Protein AF-E0CXL1-F1 (afdb_monomer)

Radius of gyration: 31.06 Å; Cα contacts (8 Å, |Δi|>4): 86; chains: 1; bounding box: 78×52×87 Å

Structure (mmCIF, N/CA/C/O backbone):
data_AF-E0CXL1-F1
#
_entry.id   AF-E0CXL1-F1
#
loop_
_atom_site.group_PDB
_atom_site.id
_atom_site.type_symbol
_atom_site.label_atom_id
_atom_site.label_alt_id
_atom_site.label_comp_id
_atom_site.label_asym_id
_atom_site.label_entity_id
_atom_site.label_seq_id
_atom_site.pdbx_PDB_ins_code
_atom_site.Cartn_x
_atom_site.Cartn_y
_atom_site.Cartn_z
_atom_site.occupancy
_atom_site.B_iso_or_equiv
_atom_site.auth_seq_id
_atom_site.auth_comp_id
_atom_site.auth_asym_id
_atom_site.auth_atom_id
_atom_site.pdbx_PDB_model_num
ATOM 1 N N . MET A 1 1 ? 66.014 -43.090 -69.993 1.00 40.03 1 MET A N 1
ATOM 2 C CA . MET A 1 1 ? 65.886 -41.625 -69.945 1.00 40.03 1 MET A CA 1
ATOM 3 C C . MET A 1 1 ? 64.537 -41.360 -70.598 1.00 40.03 1 MET A C 1
ATOM 5 O O . MET A 1 1 ? 64.409 -41.660 -71.772 1.00 40.03 1 MET A O 1
ATOM 9 N N . ASP A 1 2 ? 63.443 -41.082 -69.894 1.00 40.16 2 ASP A N 1
ATOM 10 C CA . ASP A 1 2 ? 63.322 -40.423 -68.597 1.00 40.16 2 ASP A CA 1
ATOM 11 C C . ASP A 1 2 ? 62.017 -40.778 -67.860 1.00 40.16 2 ASP A C 1
ATOM 13 O O . ASP A 1 2 ? 61.087 -41.361 -68.414 1.00 40.16 2 ASP A O 1
ATOM 17 N N . GLU A 1 3 ? 62.074 -40.436 -66.578 1.00 41.75 3 GLU A N 1
ATOM 18 C CA . GLU A 1 3 ? 61.191 -40.583 -65.419 1.00 41.75 3 GLU A CA 1
ATOM 19 C C . GLU A 1 3 ? 59.689 -40.233 -65.561 1.00 41.75 3 GLU A C 1
ATOM 21 O O . GLU A 1 3 ? 59.290 -39.450 -66.427 1.00 41.75 3 GLU A O 1
ATOM 26 N N . PRO A 1 4 ? 58.852 -40.727 -64.619 1.00 47.03 4 PRO A N 1
ATOM 27 C CA . PRO A 1 4 ? 57.475 -40.292 -64.423 1.00 47.03 4 PRO A CA 1
ATOM 28 C C . PRO A 1 4 ? 57.442 -38.957 -63.662 1.00 47.03 4 PRO A C 1
ATOM 30 O O . PRO A 1 4 ? 57.884 -38.872 -62.519 1.00 47.03 4 PRO A O 1
ATOM 33 N N . HIS A 1 5 ? 56.863 -37.908 -64.250 1.00 41.44 5 HIS A N 1
ATOM 34 C CA . HIS A 1 5 ? 56.713 -36.634 -63.544 1.00 41.44 5 HIS A CA 1
ATOM 35 C C . HIS A 1 5 ? 55.366 -36.561 -62.817 1.00 41.44 5 HIS A C 1
ATOM 37 O O . HIS A 1 5 ? 54.343 -36.134 -63.351 1.00 41.44 5 HIS A O 1
ATOM 43 N N . MET A 1 6 ? 55.392 -36.997 -61.560 1.00 49.12 6 MET A N 1
ATOM 44 C CA . MET A 1 6 ? 54.403 -36.657 -60.549 1.00 49.12 6 MET A CA 1
ATOM 45 C C . MET A 1 6 ? 54.728 -35.242 -60.063 1.00 49.12 6 MET A C 1
ATOM 47 O O . MET A 1 6 ? 55.748 -35.019 -59.419 1.00 49.12 6 MET A O 1
ATOM 51 N N . SER A 1 7 ? 53.885 -34.262 -60.376 1.00 47.19 7 SER A N 1
ATOM 52 C CA . SER A 1 7 ? 54.001 -32.930 -59.778 1.00 47.19 7 SER A CA 1
ATOM 53 C C . SER A 1 7 ? 52.619 -32.367 -59.488 1.00 47.19 7 SER A C 1
ATOM 55 O O . SER A 1 7 ? 51.987 -31.729 -60.326 1.00 47.19 7 SER A O 1
ATOM 57 N N . HIS A 1 8 ? 52.169 -32.632 -58.262 1.00 44.66 8 HIS A N 1
ATOM 58 C CA . HIS A 1 8 ? 51.129 -31.866 -57.594 1.00 44.66 8 HIS A CA 1
ATOM 59 C C . HIS A 1 8 ? 51.664 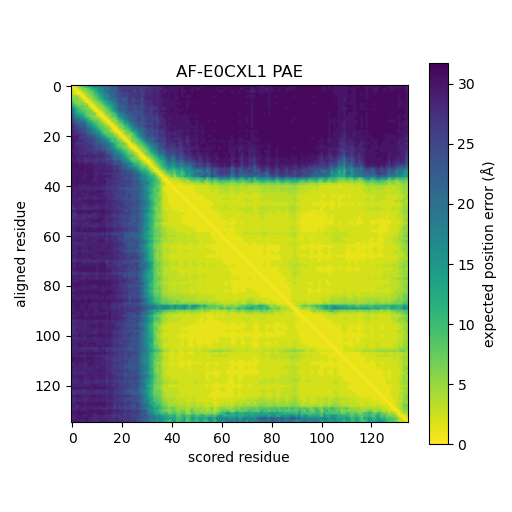-30.452 -57.368 1.00 44.66 8 HIS A C 1
ATOM 61 O O . HIS A 1 8 ? 52.591 -30.238 -56.587 1.00 44.66 8 HIS A O 1
ATOM 67 N N . THR A 1 9 ? 51.104 -29.483 -58.082 1.00 44.25 9 THR A N 1
ATOM 68 C CA . THR A 1 9 ? 51.467 -28.079 -57.926 1.00 44.25 9 THR A CA 1
ATOM 69 C C . THR A 1 9 ? 50.870 -27.523 -56.631 1.00 44.25 9 THR A C 1
ATOM 71 O O . THR A 1 9 ? 49.668 -27.314 -56.515 1.00 44.25 9 THR A O 1
ATOM 74 N N . CYS A 1 10 ? 51.768 -27.328 -55.667 1.00 40.47 10 CYS A N 1
ATOM 75 C CA . CYS A 1 10 ? 51.920 -26.173 -54.781 1.00 40.47 10 CYS A CA 1
ATOM 76 C C . CYS A 1 10 ? 50.675 -25.634 -54.049 1.00 40.47 10 CYS A C 1
ATOM 78 O O . CYS A 1 10 ? 49.874 -24.874 -54.592 1.00 40.47 10 CYS A O 1
ATOM 80 N N . LEU A 1 11 ? 50.634 -25.913 -52.740 1.00 39.75 11 LEU A N 1
ATOM 81 C CA . LEU A 1 11 ? 49.890 -25.146 -51.744 1.00 39.75 11 LEU A CA 1
ATOM 82 C C . LEU A 1 11 ? 50.319 -23.670 -51.792 1.00 39.75 11 LEU A C 1
ATOM 84 O O . LEU A 1 11 ? 51.499 -23.356 -51.644 1.00 39.75 11 LEU A O 1
ATOM 88 N N . SER A 1 12 ? 49.356 -22.763 -51.935 1.00 47.66 12 SER A N 1
ATOM 89 C CA . SER A 1 12 ? 49.561 -21.344 -51.634 1.00 47.66 12 SER A CA 1
ATOM 90 C C . SER A 1 12 ? 49.369 -21.103 -50.131 1.00 47.66 12 SER A C 1
ATOM 92 O O . SER A 1 12 ? 48.321 -21.479 -49.599 1.00 47.66 12 SER A O 1
ATOM 94 N N . PRO A 1 13 ? 50.320 -20.471 -49.420 1.00 43.97 13 PRO A N 1
ATOM 95 C CA . PRO A 1 13 ? 50.102 -20.028 -48.054 1.00 43.97 13 PRO A CA 1
ATOM 96 C C . PRO A 1 13 ? 49.394 -18.671 -48.095 1.00 43.97 13 PRO A C 1
ATOM 98 O O . PRO A 1 13 ? 49.989 -17.643 -48.401 1.00 43.97 13 PRO A O 1
ATOM 101 N N . GLY A 1 14 ? 48.097 -18.684 -47.807 1.00 38.34 14 GLY A N 1
ATOM 102 C CA . GLY A 1 14 ? 47.257 -17.491 -47.757 1.00 38.34 14 GLY A CA 1
ATOM 103 C C . GLY A 1 14 ? 46.296 -17.571 -46.585 1.00 38.34 14 GLY A C 1
ATOM 104 O O . GLY A 1 14 ? 45.093 -17.712 -46.764 1.00 38.34 14 GLY A O 1
ATOM 105 N N . SER A 1 15 ? 46.843 -17.539 -45.373 1.00 46.00 15 SER A N 1
ATOM 106 C CA . SER A 1 15 ? 46.073 -17.251 -44.167 1.00 46.00 15 SER A CA 1
ATOM 107 C C . SER A 1 15 ? 45.541 -15.826 -44.274 1.00 46.00 15 SER A C 1
ATOM 109 O O . SER A 1 15 ? 46.345 -14.908 -44.417 1.00 46.00 15 SER A O 1
ATOM 111 N N . THR A 1 16 ? 44.222 -15.628 -44.228 1.00 39.16 16 THR A N 1
ATOM 112 C CA . THR A 1 16 ? 43.593 -14.508 -43.504 1.00 39.16 16 THR A CA 1
ATOM 113 C C . THR A 1 16 ? 42.062 -14.578 -43.538 1.00 39.16 16 THR A C 1
ATOM 115 O O . THR A 1 16 ? 41.431 -14.570 -44.586 1.00 39.16 16 THR A O 1
ATOM 118 N N . ALA A 1 17 ? 41.508 -14.568 -42.324 1.00 38.09 17 ALA A N 1
ATOM 119 C CA . ALA A 1 17 ? 40.300 -13.857 -41.910 1.00 38.09 17 ALA A CA 1
ATOM 120 C C . ALA A 1 17 ? 38.926 -14.285 -42.470 1.00 38.09 17 ALA A C 1
ATOM 122 O O . ALA A 1 17 ? 38.438 -13.791 -43.481 1.00 38.09 17 ALA A O 1
ATOM 123 N N . LEU A 1 18 ? 38.202 -15.048 -41.642 1.00 46.28 18 LEU A N 1
ATOM 124 C CA . LEU A 1 18 ? 36.798 -14.720 -41.350 1.00 46.28 18 LEU A CA 1
ATOM 125 C C . LEU A 1 18 ? 36.770 -13.340 -40.656 1.00 46.28 18 LEU A C 1
ATOM 127 O O . LEU A 1 18 ? 37.648 -13.083 -39.826 1.00 46.28 18 LEU A O 1
ATOM 131 N N . PRO A 1 19 ? 35.789 -12.462 -40.940 1.00 46.53 19 PRO A N 1
ATOM 132 C CA . PRO A 1 19 ? 34.529 -12.599 -40.210 1.00 46.53 19 PRO A CA 1
ATOM 133 C C . PRO A 1 19 ? 33.247 -12.252 -40.987 1.00 46.53 19 PRO A C 1
ATOM 135 O O . PRO A 1 19 ? 33.190 -11.379 -41.852 1.00 46.53 19 PRO A O 1
ATOM 138 N N . LEU A 1 20 ? 32.175 -12.918 -40.555 1.00 47.94 20 LEU A N 1
ATOM 139 C CA . LEU A 1 20 ? 30.778 -12.536 -40.742 1.00 47.94 20 LEU A CA 1
ATOM 140 C C . LEU A 1 20 ? 30.563 -11.081 -40.295 1.00 47.94 20 LEU A C 1
ATOM 142 O O . LEU A 1 20 ? 30.444 -10.801 -39.105 1.00 47.94 20 LEU A O 1
ATOM 146 N N . GLN A 1 21 ? 30.459 -10.152 -41.243 1.00 45.66 21 GLN A N 1
ATOM 147 C CA . GLN A 1 21 ? 29.959 -8.801 -40.978 1.00 45.66 21 GLN A CA 1
ATOM 148 C C . GLN A 1 21 ? 28.422 -8.812 -40.948 1.00 45.66 21 GLN A C 1
ATOM 150 O O . GLN A 1 21 ? 27.734 -8.268 -41.807 1.00 45.66 21 GLN A O 1
ATOM 155 N N . MET A 1 22 ? 27.839 -9.443 -39.933 1.00 41.06 22 MET A N 1
ATOM 156 C CA . MET A 1 22 ? 26.526 -8.987 -39.490 1.00 41.06 22 MET A CA 1
ATOM 157 C C . MET A 1 22 ? 26.786 -7.663 -38.793 1.00 41.06 22 MET A C 1
ATOM 159 O O . MET A 1 22 ? 27.521 -7.610 -37.813 1.00 41.06 22 MET A O 1
ATOM 163 N N . SER A 1 23 ? 26.263 -6.586 -39.380 1.00 41.59 23 SER A N 1
ATOM 164 C CA . SER A 1 23 ? 26.342 -5.228 -38.855 1.00 41.59 23 SER A CA 1
ATOM 165 C C . SER A 1 23 ? 25.735 -5.201 -37.454 1.00 41.59 23 SER A C 1
ATOM 167 O O . SER A 1 23 ? 24.545 -4.957 -37.253 1.00 41.59 23 SER A O 1
ATOM 169 N N . TRP A 1 24 ? 26.562 -5.502 -36.459 1.00 36.25 24 TRP A N 1
ATOM 170 C CA . TRP A 1 24 ? 26.285 -5.211 -35.074 1.00 36.25 24 TRP A CA 1
ATOM 171 C C . TRP A 1 24 ? 26.375 -3.703 -34.979 1.00 36.25 24 TRP A C 1
ATOM 173 O O . TRP A 1 24 ? 27.447 -3.127 -34.787 1.00 36.25 24 TRP A O 1
ATOM 183 N N . LYS A 1 25 ? 25.228 -3.048 -35.187 1.00 34.19 25 LYS A N 1
ATOM 184 C CA . LYS A 1 25 ? 24.991 -1.716 -34.648 1.00 34.19 25 LYS A CA 1
ATOM 185 C C . LYS A 1 25 ? 25.542 -1.750 -33.230 1.00 34.19 25 LYS A C 1
ATOM 187 O O . LYS A 1 25 ? 24.967 -2.406 -32.364 1.00 34.19 25 LYS A O 1
ATOM 192 N N . LYS A 1 26 ? 26.668 -1.066 -33.023 1.00 44.00 26 LYS A N 1
ATOM 193 C CA . LYS A 1 26 ? 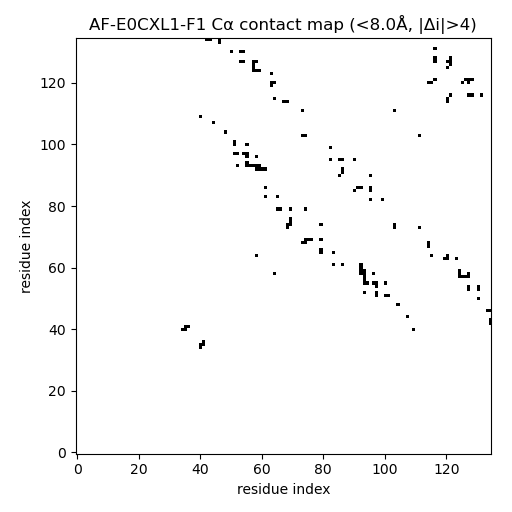27.131 -0.650 -31.708 1.00 44.00 26 LYS A CA 1
ATOM 194 C C . LYS A 1 26 ? 26.043 0.271 -31.178 1.00 44.00 26 LYS A C 1
ATOM 196 O O . LYS A 1 26 ? 26.093 1.480 -31.365 1.00 44.00 26 LYS A O 1
ATOM 201 N N . ARG A 1 27 ? 24.987 -0.316 -30.623 1.00 42.84 27 ARG A N 1
ATOM 202 C CA . ARG A 1 27 ? 24.073 0.404 -29.762 1.00 42.84 27 ARG A CA 1
ATOM 203 C C . ARG A 1 27 ? 24.796 0.442 -28.432 1.00 42.84 27 ARG A C 1
ATOM 205 O O . ARG A 1 27 ? 24.833 -0.550 -27.714 1.00 42.84 27 ARG A O 1
ATOM 212 N N . THR A 1 28 ? 25.509 1.548 -28.259 1.00 43.69 28 THR A N 1
ATOM 213 C CA . THR A 1 28 ? 25.812 2.196 -26.989 1.00 43.69 28 THR A CA 1
ATOM 214 C C . THR A 1 28 ? 25.081 1.523 -25.834 1.00 43.69 28 THR A C 1
ATOM 216 O O . THR A 1 28 ? 23.854 1.570 -25.773 1.00 43.69 28 THR A O 1
ATOM 219 N N . ILE A 1 29 ? 25.843 0.877 -24.954 1.00 52.09 29 ILE A N 1
ATOM 220 C CA . ILE A 1 29 ? 25.411 0.623 -23.583 1.00 52.09 29 ILE A CA 1
ATOM 221 C C . ILE A 1 29 ? 25.216 2.022 -22.998 1.00 52.09 29 ILE A C 1
ATOM 223 O O . ILE A 1 29 ? 26.198 2.767 -22.957 1.00 52.09 29 ILE A O 1
ATOM 227 N N . PRO A 1 30 ? 24.001 2.447 -22.628 1.00 45.66 30 PRO A N 1
ATOM 228 C CA . PRO A 1 30 ? 23.905 3.596 -21.766 1.00 45.66 30 PRO A CA 1
ATOM 229 C C . PRO A 1 30 ? 24.285 3.086 -20.377 1.00 45.66 30 PRO A C 1
ATOM 231 O O . PRO A 1 30 ? 23.518 2.379 -19.723 1.00 45.66 30 PRO A O 1
ATOM 234 N N . GLU A 1 31 ? 25.527 3.367 -19.990 1.00 50.53 31 GLU A N 1
ATOM 235 C CA . GLU A 1 31 ? 25.877 3.494 -18.582 1.00 50.53 31 GLU A CA 1
ATOM 236 C C . GLU A 1 31 ? 24.866 4.451 -17.944 1.00 50.53 31 GLU A C 1
ATOM 238 O O . GLU A 1 31 ? 24.660 5.561 -18.431 1.00 50.53 31 GLU A O 1
ATOM 243 N N . ASP A 1 32 ? 24.213 3.951 -16.898 1.00 52.91 32 ASP A N 1
ATOM 244 C CA . ASP A 1 32 ? 23.463 4.716 -15.908 1.00 52.91 32 ASP A CA 1
ATOM 245 C C . ASP A 1 32 ? 22.347 5.613 -16.475 1.00 52.91 32 ASP A C 1
ATOM 247 O O . ASP A 1 32 ? 22.362 6.842 -16.385 1.00 52.91 32 ASP A O 1
ATOM 251 N N . GLN A 1 33 ? 21.326 4.988 -17.070 1.00 48.12 33 GLN A N 1
ATOM 252 C CA . GLN A 1 33 ? 20.041 5.671 -17.196 1.00 48.12 33 GLN A CA 1
ATOM 253 C C . GLN A 1 33 ? 19.416 5.692 -15.813 1.00 48.12 33 GLN A C 1
ATOM 255 O O . GLN A 1 33 ? 18.941 4.663 -15.345 1.00 48.12 33 GLN A O 1
ATOM 260 N N . ASN A 1 34 ? 19.450 6.864 -15.190 1.00 56.16 34 ASN A N 1
ATOM 261 C CA . ASN A 1 34 ? 18.650 7.270 -14.047 1.00 56.16 34 ASN A CA 1
ATOM 262 C C . ASN A 1 34 ? 17.214 6.704 -14.180 1.00 56.16 34 ASN A C 1
ATOM 264 O O . ASN A 1 34 ? 16.348 7.325 -14.796 1.00 56.16 34 ASN A O 1
ATOM 268 N N . GLU A 1 35 ? 16.963 5.477 -13.696 1.00 55.81 35 GLU A N 1
ATOM 269 C CA . GLU A 1 35 ? 15.694 4.753 -13.915 1.00 55.81 35 GLU A CA 1
ATOM 270 C C . GLU A 1 35 ? 14.503 5.507 -13.298 1.00 55.81 35 GLU A C 1
ATOM 272 O O . GLU A 1 35 ? 13.351 5.301 -13.694 1.00 55.81 35 GLU A O 1
ATOM 277 N N . GLU A 1 36 ? 14.805 6.407 -12.360 1.00 56.84 36 GLU A N 1
ATOM 278 C CA . GLU A 1 36 ? 13.881 7.294 -11.661 1.00 56.84 36 GLU A CA 1
ATOM 279 C C . GLU A 1 36 ? 13.469 8.538 -12.478 1.00 56.84 36 GLU A C 1
ATOM 281 O O . GLU A 1 36 ? 12.536 9.232 -12.082 1.00 56.84 36 GLU A O 1
ATOM 286 N N . GLU A 1 37 ? 14.099 8.809 -13.628 1.00 64.94 37 GLU A N 1
ATOM 287 C CA . GLU A 1 37 ? 13.830 9.994 -14.471 1.00 64.94 37 GLU A CA 1
ATOM 288 C C . GLU A 1 37 ? 13.156 9.651 -15.813 1.00 64.94 37 GLU A C 1
ATOM 290 O O . GLU A 1 37 ? 12.848 10.528 -16.614 1.00 64.94 37 GLU A O 1
ATOM 295 N N . SER A 1 38 ? 12.880 8.369 -16.076 1.00 84.12 38 SER A N 1
ATOM 296 C CA . SER A 1 38 ? 12.100 7.969 -17.253 1.00 84.12 38 SER A CA 1
ATOM 297 C C . SER A 1 38 ? 10.657 8.486 -17.160 1.00 84.12 38 SER A C 1
ATOM 299 O O . SER A 1 38 ? 10.013 8.341 -16.118 1.00 84.12 38 SER A O 1
ATOM 301 N N . ASP A 1 39 ? 10.117 9.005 -18.270 1.00 85.12 39 ASP A N 1
ATOM 302 C CA . ASP A 1 39 ? 8.717 9.456 -18.379 1.00 85.12 39 ASP A CA 1
ATOM 303 C C . ASP A 1 39 ? 7.718 8.399 -17.870 1.00 85.12 39 ASP A C 1
ATOM 305 O O . ASP A 1 39 ? 6.756 8.726 -17.169 1.00 85.12 39 ASP A O 1
ATOM 309 N N . ASP A 1 40 ? 7.992 7.117 -18.135 1.00 88.12 40 ASP A N 1
ATOM 310 C CA . ASP A 1 40 ? 7.182 5.991 -17.661 1.00 88.12 40 ASP A CA 1
ATOM 311 C C . ASP A 1 40 ? 7.184 5.893 -16.128 1.00 88.12 40 ASP A C 1
ATOM 313 O O . ASP A 1 40 ? 6.152 5.641 -15.504 1.00 88.12 40 ASP A O 1
ATOM 317 N N . TYR A 1 41 ? 8.340 6.102 -15.490 1.00 89.69 41 TYR A N 1
ATOM 318 C CA . TYR A 1 41 ? 8.456 6.071 -14.032 1.00 89.69 41 TYR A CA 1
ATOM 319 C C . TYR A 1 41 ? 7.684 7.224 -13.389 1.00 89.69 41 TYR A C 1
ATOM 321 O O . TYR A 1 41 ? 6.924 7.008 -12.441 1.00 89.69 41 TYR A O 1
ATOM 329 N N . GLN A 1 42 ? 7.823 8.430 -13.943 1.00 91.62 42 GLN A N 1
ATOM 330 C CA . GLN A 1 42 ? 7.099 9.614 -13.489 1.00 91.62 42 GLN A CA 1
ATOM 331 C C . GLN A 1 42 ? 5.580 9.420 -13.615 1.00 91.62 42 GLN A C 1
ATOM 333 O O . GLN A 1 42 ? 4.836 9.776 -12.694 1.00 91.62 42 GLN A O 1
ATOM 338 N N . LEU A 1 43 ? 5.123 8.820 -14.721 1.00 92.56 43 LEU A N 1
ATOM 339 C CA . LEU A 1 43 ? 3.718 8.501 -14.957 1.00 92.56 43 LEU A CA 1
ATOM 340 C C . LEU A 1 43 ? 3.199 7.468 -13.949 1.00 92.56 43 LEU A C 1
ATOM 342 O O . LEU A 1 43 ? 2.181 7.713 -13.301 1.00 92.56 43 LEU A O 1
ATOM 346 N N . MET A 1 44 ? 3.924 6.364 -13.745 1.00 92.50 44 MET A N 1
ATOM 347 C CA . MET A 1 44 ? 3.556 5.338 -12.766 1.00 92.50 44 MET A CA 1
ATOM 348 C C . MET A 1 44 ? 3.511 5.891 -11.335 1.00 92.50 44 MET A C 1
ATOM 350 O O . MET A 1 44 ? 2.580 5.595 -10.582 1.00 92.50 44 MET A O 1
ATOM 354 N N . PHE A 1 45 ? 4.492 6.713 -10.945 1.00 94.00 45 PHE A N 1
ATOM 355 C CA . PHE A 1 45 ? 4.518 7.356 -9.631 1.00 94.00 45 PHE A CA 1
ATOM 356 C C . PHE A 1 45 ? 3.339 8.311 -9.445 1.00 94.00 45 PHE A C 1
ATOM 358 O O . PHE A 1 45 ? 2.688 8.299 -8.395 1.00 94.00 45 PHE A O 1
ATOM 365 N N . LYS A 1 46 ? 3.044 9.129 -10.463 1.00 94.38 46 LYS A N 1
ATOM 366 C CA . LYS A 1 46 ? 1.899 10.041 -10.456 1.00 94.38 46 LYS A CA 1
ATOM 367 C C . LYS A 1 46 ? 0.593 9.265 -10.308 1.00 94.38 46 LYS A C 1
ATOM 369 O O . LYS A 1 46 ? -0.173 9.565 -9.396 1.00 94.38 46 LYS A O 1
ATOM 374 N N . HIS A 1 47 ? 0.387 8.235 -11.127 1.00 92.81 47 HIS A N 1
ATOM 375 C CA . HIS A 1 47 ? -0.805 7.393 -11.068 1.00 92.81 47 HIS A CA 1
ATOM 376 C C . HIS A 1 47 ? -0.962 6.734 -9.698 1.00 92.81 47 HIS A C 1
ATOM 378 O O . HIS A 1 47 ? -2.030 6.806 -9.093 1.00 92.81 47 HIS A O 1
ATOM 384 N N . PHE A 1 48 ? 0.115 6.158 -9.158 1.00 95.12 48 PHE A N 1
ATOM 385 C CA . PHE A 1 48 ? 0.102 5.579 -7.819 1.00 95.12 48 PHE A CA 1
ATOM 386 C C . PHE A 1 48 ? -0.294 6.606 -6.755 1.00 95.12 48 PHE A C 1
ATOM 388 O O . PHE A 1 48 ? -1.118 6.308 -5.895 1.00 95.12 48 PHE A O 1
ATOM 395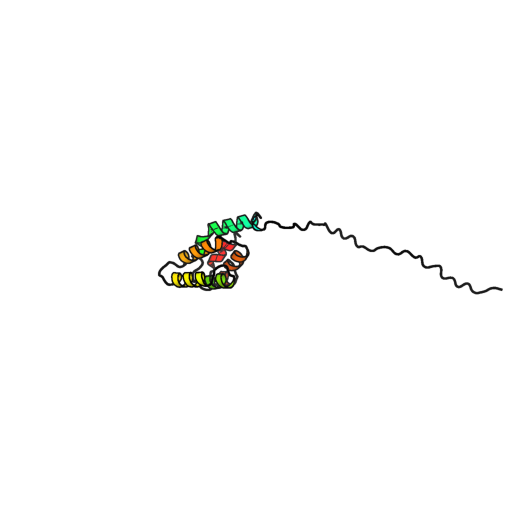 N N . LYS A 1 49 ? 0.273 7.817 -6.816 1.00 95.25 49 LYS A N 1
ATOM 396 C CA . LYS A 1 49 ? -0.006 8.905 -5.872 1.00 95.25 49 LYS A CA 1
ATOM 397 C C . LYS A 1 49 ? -1.462 9.370 -5.939 1.00 95.25 49 LYS A C 1
ATOM 399 O O . LYS A 1 49 ? -2.042 9.617 -4.882 1.00 95.25 49 LYS A O 1
ATOM 404 N N . GLU A 1 50 ? -2.009 9.517 -7.142 1.00 95.31 50 GLU A N 1
ATOM 405 C CA . GLU A 1 50 ? -3.368 10.015 -7.384 1.00 95.31 50 GLU A CA 1
ATOM 406 C C . GLU A 1 50 ? -4.440 8.980 -7.019 1.00 95.31 50 GLU A C 1
ATOM 408 O O . GLU A 1 50 ? -5.483 9.373 -6.513 1.00 95.31 50 GLU A O 1
ATOM 413 N N . ASN A 1 51 ? -4.151 7.678 -7.158 1.00 95.25 51 ASN A N 1
ATOM 414 C CA . ASN A 1 51 ? -5.137 6.604 -6.969 1.00 95.25 51 ASN A CA 1
ATOM 415 C C . ASN A 1 51 ? -5.014 5.848 -5.631 1.00 95.25 51 ASN A C 1
ATOM 417 O O . ASN A 1 51 ? -5.506 4.727 -5.475 1.00 95.25 51 ASN A O 1
ATOM 421 N N . LYS A 1 52 ? -4.311 6.404 -4.633 1.00 95.75 52 LYS A N 1
ATOM 422 C CA . LYS A 1 52 ? -4.121 5.713 -3.341 1.00 95.75 52 LYS A CA 1
ATOM 423 C C . LYS A 1 52 ? -5.432 5.425 -2.622 1.00 95.75 52 LYS A C 1
ATOM 425 O O . LYS A 1 52 ? -5.503 4.426 -1.913 1.00 95.75 52 LYS A O 1
ATOM 430 N N . VAL A 1 53 ? -6.429 6.299 -2.753 1.00 97.00 53 VAL A N 1
ATOM 431 C CA . VAL A 1 53 ? -7.735 6.132 -2.099 1.00 97.00 53 VAL A CA 1
ATOM 432 C C . VAL A 1 53 ? -8.456 4.929 -2.694 1.00 97.00 53 VAL A C 1
ATOM 434 O O . VAL A 1 53 ? -8.938 4.067 -1.966 1.00 97.00 53 VAL A O 1
ATOM 437 N N . GLU A 1 54 ? -8.444 4.820 -4.014 1.00 96.56 54 GLU A N 1
ATOM 438 C CA . GLU A 1 54 ? -9.054 3.748 -4.782 1.00 96.56 54 GLU A CA 1
ATOM 439 C C . GLU A 1 54 ? -8.355 2.422 -4.478 1.00 96.56 54 GLU A C 1
ATOM 441 O O . GLU A 1 54 ? -9.015 1.436 -4.146 1.00 96.56 5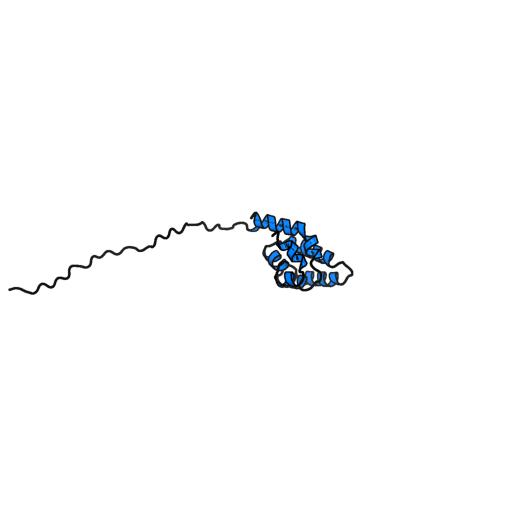4 GLU A O 1
ATOM 446 N N . ILE A 1 55 ? -7.015 2.409 -4.486 1.00 96.50 55 ILE A N 1
ATOM 447 C CA . ILE A 1 55 ? -6.226 1.238 -4.085 1.00 96.50 55 ILE A CA 1
ATOM 448 C C . ILE A 1 55 ? -6.565 0.845 -2.643 1.00 96.50 55 ILE A C 1
ATOM 450 O O . ILE A 1 55 ? -6.812 -0.330 -2.382 1.00 96.50 55 ILE A O 1
ATOM 454 N N . ALA A 1 56 ? -6.610 1.800 -1.712 1.00 97.56 56 ALA A N 1
ATOM 455 C CA . ALA A 1 56 ? -6.900 1.520 -0.312 1.00 97.56 56 ALA A CA 1
ATOM 456 C C . ALA A 1 56 ? -8.305 0.947 -0.102 1.00 97.56 56 ALA A C 1
ATOM 458 O O . ALA A 1 56 ? -8.461 -0.030 0.628 1.00 97.56 56 ALA A O 1
ATOM 459 N N . SER A 1 57 ? -9.301 1.501 -0.794 1.00 96.75 57 SER A N 1
ATOM 460 C CA . SER A 1 57 ? -10.689 1.034 -0.744 1.00 96.75 57 SER A CA 1
ATOM 461 C C . SER A 1 57 ? -10.866 -0.388 -1.289 1.00 96.75 57 SER A C 1
ATOM 463 O O . SER A 1 57 ? -11.742 -1.123 -0.838 1.00 96.75 57 SER A O 1
ATOM 465 N N . ALA A 1 58 ? -10.004 -0.815 -2.219 1.00 97.00 58 ALA A N 1
ATOM 466 C CA . ALA A 1 58 ? -10.035 -2.161 -2.781 1.00 97.00 58 ALA A CA 1
ATOM 467 C C . ALA A 1 58 ? -9.474 -3.235 -1.826 1.00 97.00 58 ALA A C 1
ATOM 469 O O . ALA A 1 58 ? -9.783 -4.422 -1.978 1.00 97.00 58 ALA A O 1
ATOM 470 N N . ILE A 1 59 ? -8.650 -2.856 -0.840 1.00 97.06 59 ILE A N 1
ATOM 471 C CA . ILE A 1 59 ? -8.058 -3.789 0.128 1.00 97.06 59 ILE A CA 1
ATOM 472 C C . ILE A 1 59 ? -9.041 -4.040 1.276 1.00 97.06 59 ILE A C 1
ATOM 474 O O . ILE A 1 59 ? -9.051 -3.361 2.296 1.00 97.06 59 ILE A O 1
ATOM 478 N N . THR A 1 60 ? -9.846 -5.089 1.131 1.00 95.44 60 THR A N 1
ATOM 479 C CA . THR A 1 60 ? -10.923 -5.439 2.077 1.00 95.44 60 THR A CA 1
ATOM 480 C C . THR A 1 60 ? -10.481 -6.289 3.271 1.00 95.44 60 THR A C 1
ATOM 482 O O . THR A 1 60 ? -11.272 -6.563 4.171 1.00 95.44 60 THR A O 1
ATOM 485 N N . LYS A 1 61 ? -9.222 -6.743 3.292 1.00 95.62 61 LYS A N 1
ATOM 486 C CA . LYS A 1 61 ? -8.657 -7.566 4.374 1.00 95.62 61 LYS A CA 1
ATOM 487 C C . LYS A 1 61 ? -7.141 -7.371 4.503 1.00 95.62 61 LYS A C 1
ATOM 489 O O . LYS A 1 61 ? -6.478 -7.242 3.472 1.00 95.62 61 LYS A O 1
ATOM 494 N N . PRO A 1 62 ? -6.561 -7.434 5.719 1.00 95.06 62 PRO A N 1
ATOM 495 C CA . PRO A 1 62 ? -5.123 -7.223 5.920 1.00 95.06 62 PRO A CA 1
ATOM 496 C C . PRO A 1 62 ? -4.229 -8.270 5.241 1.00 95.06 62 PRO A C 1
ATOM 498 O O . PRO A 1 62 ? -3.162 -7.938 4.733 1.00 95.06 62 PRO A O 1
ATOM 501 N N . PHE A 1 63 ? -4.657 -9.536 5.207 1.00 96.38 63 PHE A N 1
ATOM 502 C CA . PHE A 1 63 ? -3.968 -10.604 4.478 1.00 96.38 63 PHE A CA 1
ATOM 503 C C . PHE A 1 63 ? -4.614 -10.808 3.100 1.00 96.38 63 PHE A C 1
ATOM 505 O O . PHE A 1 63 ? -5.836 -10.982 3.042 1.00 96.38 63 PHE A O 1
ATOM 512 N N . PRO A 1 64 ? -3.847 -10.876 1.993 1.00 97.31 64 PRO A N 1
ATOM 513 C CA . PRO A 1 64 ? -2.378 -10.972 1.889 1.00 97.31 64 PRO A CA 1
ATOM 514 C C . PRO A 1 64 ? -1.576 -9.653 1.890 1.00 97.31 64 PRO A C 1
ATOM 516 O O . PRO A 1 64 ? -0.346 -9.716 1.865 1.00 97.31 64 PRO A O 1
ATOM 519 N N . PHE A 1 65 ? -2.224 -8.487 1.901 1.00 98.00 65 PHE A N 1
ATOM 520 C CA . PHE A 1 65 ? -1.578 -7.186 1.675 1.00 98.00 65 PHE A CA 1
ATOM 521 C C . PHE A 1 65 ? -0.386 -6.889 2.601 1.00 98.00 65 PHE A C 1
ATOM 523 O O . PHE A 1 65 ? 0.734 -6.704 2.123 1.00 98.00 65 PHE A O 1
ATOM 530 N N . LEU A 1 66 ? -0.598 -6.898 3.920 1.00 97.31 66 LEU A N 1
ATOM 531 C CA . LEU A 1 66 ? 0.450 -6.587 4.901 1.00 97.31 66 LEU A CA 1
ATOM 532 C C . LEU A 1 66 ? 1.613 -7.579 4.849 1.00 97.31 66 LEU A C 1
ATOM 534 O O . LEU A 1 66 ? 2.773 -7.176 4.910 1.00 97.31 66 LEU A O 1
ATOM 538 N N . MET A 1 67 ? 1.295 -8.867 4.702 1.00 98.06 67 MET A N 1
ATOM 539 C CA . MET A 1 67 ? 2.299 -9.929 4.636 1.00 98.06 67 MET A CA 1
ATOM 540 C C . MET A 1 67 ? 3.213 -9.735 3.423 1.00 98.06 67 MET A C 1
ATOM 542 O O . MET A 1 67 ? 4.429 -9.778 3.546 1.00 98.06 67 MET A O 1
ATOM 546 N N . SER A 1 68 ? 2.628 -9.430 2.263 1.00 98.12 68 SER A N 1
ATOM 547 C CA . SER A 1 68 ? 3.376 -9.279 1.011 1.00 98.12 68 SER A CA 1
ATOM 548 C C . SER A 1 68 ? 4.303 -8.061 1.009 1.00 98.12 68 SER A C 1
ATOM 550 O O . SER A 1 68 ? 5.344 -8.094 0.357 1.00 98.12 68 SER A O 1
ATOM 552 N N . LEU A 1 69 ? 3.936 -6.988 1.720 1.00 98.12 69 LEU A N 1
ATOM 553 C CA . LEU A 1 69 ? 4.800 -5.816 1.893 1.00 98.12 69 LEU A CA 1
ATOM 554 C C . LEU A 1 69 ? 5.964 -6.106 2.840 1.00 98.12 69 LEU A C 1
ATOM 556 O O . LEU A 1 69 ? 7.086 -5.691 2.560 1.00 98.12 69 LEU A O 1
ATOM 560 N N . ARG A 1 70 ? 5.703 -6.822 3.939 1.00 98.31 70 ARG A N 1
ATOM 561 C CA . ARG A 1 70 ? 6.734 -7.214 4.902 1.00 98.31 70 ARG A CA 1
ATOM 562 C C . ARG A 1 70 ? 7.732 -8.191 4.286 1.00 98.31 70 ARG A C 1
ATOM 564 O O . ARG A 1 70 ? 8.927 -7.955 4.365 1.00 98.31 70 ARG A O 1
ATOM 571 N N . ASP A 1 71 ? 7.251 -9.248 3.635 1.00 98.12 71 ASP A N 1
ATOM 572 C CA . ASP A 1 71 ? 8.093 -10.314 3.065 1.00 98.12 71 ASP A CA 1
ATOM 573 C C . ASP A 1 71 ? 9.010 -9.825 1.928 1.00 98.12 71 ASP A C 1
ATOM 575 O O . ASP A 1 71 ? 9.871 -10.566 1.459 1.00 98.12 71 ASP A O 1
ATOM 579 N N . ARG A 1 72 ? 8.803 -8.592 1.453 1.00 96.88 72 ARG A N 1
ATOM 580 C CA . ARG A 1 72 ? 9.608 -7.920 0.424 1.00 96.88 72 ARG A CA 1
ATOM 581 C C . ARG A 1 72 ? 10.260 -6.631 0.936 1.00 96.88 72 ARG A C 1
ATOM 583 O O . ARG A 1 72 ? 10.613 -5.775 0.133 1.00 96.88 72 ARG A O 1
ATOM 590 N N . ASP A 1 73 ? 10.351 -6.469 2.255 1.00 96.88 73 ASP A N 1
ATOM 591 C CA . ASP A 1 73 ? 11.049 -5.375 2.940 1.00 96.88 73 ASP A CA 1
ATOM 592 C C . ASP A 1 73 ? 10.533 -3.949 2.643 1.00 96.88 73 ASP A C 1
ATOM 594 O O . ASP A 1 73 ? 11.205 -2.956 2.935 1.00 96.88 73 ASP A O 1
ATOM 598 N N . PHE A 1 74 ? 9.305 -3.800 2.128 1.00 97.75 74 PHE A N 1
ATOM 599 C CA . PHE A 1 74 ? 8.677 -2.477 1.962 1.00 97.75 74 PHE A CA 1
ATOM 600 C C . PHE A 1 74 ? 8.249 -1.865 3.298 1.00 97.75 74 PHE A C 1
ATOM 602 O O . PHE A 1 74 ? 8.153 -0.642 3.430 1.00 97.75 74 PHE A O 1
ATOM 609 N N . ILE A 1 75 ? 7.996 -2.711 4.296 1.00 97.44 75 ILE A N 1
ATOM 610 C CA . ILE A 1 75 ? 7.752 -2.321 5.684 1.00 97.44 75 ILE A CA 1
ATOM 611 C C . ILE A 1 75 ? 8.617 -3.181 6.603 1.00 97.44 75 ILE A C 1
ATOM 613 O O . ILE A 1 75 ? 8.814 -4.365 6.346 1.00 97.44 75 ILE A O 1
ATOM 617 N N . SER A 1 76 ? 9.119 -2.591 7.688 1.00 97.44 76 SER A N 1
ATOM 618 C CA . SER A 1 76 ? 9.846 -3.341 8.713 1.00 97.44 76 SER A CA 1
ATOM 619 C C . SER A 1 76 ? 8.906 -4.241 9.519 1.00 97.44 76 SER A C 1
ATOM 621 O O . SER A 1 76 ? 7.702 -3.983 9.590 1.00 97.44 76 SER A O 1
ATOM 623 N N . GLU A 1 77 ? 9.462 -5.242 10.207 1.00 97.94 77 GLU A N 1
ATOM 624 C CA . GLU A 1 77 ? 8.703 -6.085 11.145 1.00 97.94 77 GLU A CA 1
ATOM 625 C C . GLU A 1 77 ? 7.982 -5.244 12.212 1.00 97.94 77 GLU A C 1
ATOM 627 O O . GLU A 1 77 ? 6.806 -5.461 12.489 1.00 97.94 77 GLU A O 1
ATOM 632 N N . GLN A 1 78 ? 8.640 -4.206 12.740 1.00 97.62 78 GLN A N 1
ATOM 633 C CA . GLN A 1 78 ? 8.011 -3.282 13.685 1.00 97.62 78 GLN A CA 1
ATOM 634 C C . GLN A 1 78 ? 6.780 -2.594 13.072 1.00 97.62 78 GLN A C 1
ATOM 636 O O . GLN A 1 78 ? 5.709 -2.583 13.676 1.00 97.62 78 GLN A O 1
ATOM 641 N N . LYS A 1 79 ? 6.901 -2.048 11.854 1.00 96.56 79 LYS A N 1
ATOM 642 C CA . LYS A 1 79 ? 5.773 -1.398 11.168 1.00 96.56 79 LYS A CA 1
ATOM 643 C C . LYS A 1 79 ? 4.650 -2.384 10.873 1.00 96.56 79 LYS A C 1
ATOM 645 O O . LYS A 1 79 ? 3.482 -2.044 11.023 1.00 96.56 79 LYS A O 1
ATOM 650 N N . PHE A 1 80 ? 4.990 -3.607 10.487 1.00 97.31 80 PHE A N 1
ATOM 651 C CA . PHE A 1 80 ? 4.022 -4.675 10.280 1.00 97.31 80 PHE A CA 1
ATOM 652 C C . PHE A 1 80 ? 3.204 -4.969 11.547 1.00 97.31 80 PHE A C 1
ATOM 654 O O . PHE A 1 80 ? 1.977 -5.049 11.465 1.00 97.31 80 PHE A O 1
ATOM 661 N N . GLN A 1 81 ? 3.847 -5.067 12.714 1.00 96.94 81 GLN A N 1
ATOM 662 C CA . GLN A 1 81 ? 3.160 -5.255 13.996 1.00 96.94 81 GLN A CA 1
ATOM 663 C C . GLN A 1 81 ? 2.272 -4.054 14.351 1.00 96.94 81 GLN A C 1
ATOM 665 O O . GLN A 1 81 ? 1.099 -4.241 14.672 1.00 96.94 81 GLN A O 1
ATOM 670 N N . GLU A 1 82 ? 2.779 -2.826 14.202 1.00 96.25 82 GLU A N 1
ATOM 671 C CA . GLU A 1 82 ? 2.002 -1.595 14.420 1.00 96.25 82 GLU A CA 1
ATOM 672 C C . GLU A 1 82 ? 0.731 -1.558 13.550 1.00 96.25 82 GLU A C 1
ATOM 674 O O . GLU A 1 8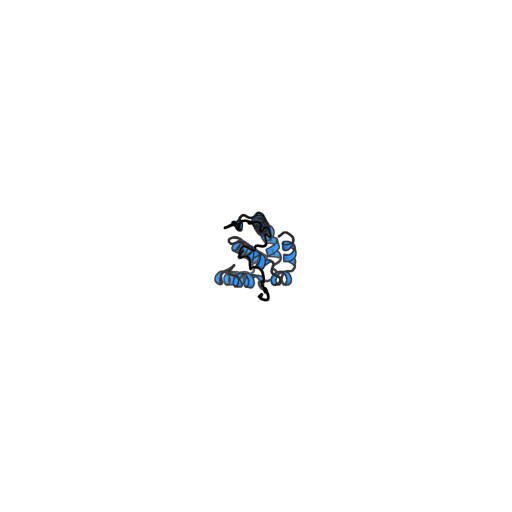2 ? -0.365 -1.265 14.040 1.00 96.25 82 GLU A O 1
ATOM 679 N N . TYR A 1 83 ? 0.844 -1.895 12.261 1.00 95.88 83 TYR A N 1
ATOM 680 C CA . TYR A 1 83 ? -0.298 -1.899 11.346 1.00 95.88 83 TYR A CA 1
ATOM 681 C C . TYR A 1 83 ? -1.293 -3.021 11.645 1.00 95.88 83 TYR A C 1
ATOM 683 O O . TYR A 1 83 ? -2.500 -2.790 11.561 1.00 95.88 83 TYR A O 1
ATOM 691 N N . GLN A 1 84 ? -0.821 -4.210 12.028 1.00 94.25 84 GLN A N 1
ATOM 692 C CA . GLN A 1 84 ? -1.699 -5.298 12.459 1.00 94.25 84 GLN A CA 1
ATOM 693 C C . GLN A 1 84 ? -2.514 -4.921 13.694 1.00 94.25 84 GLN A C 1
ATOM 695 O O . GLN A 1 84 ? -3.717 -5.170 13.717 1.00 94.25 84 GLN A O 1
ATOM 700 N N . GLU A 1 85 ? -1.885 -4.303 14.693 1.00 94.62 85 GLU A N 1
ATOM 701 C CA . GLU A 1 85 ? -2.591 -3.817 15.8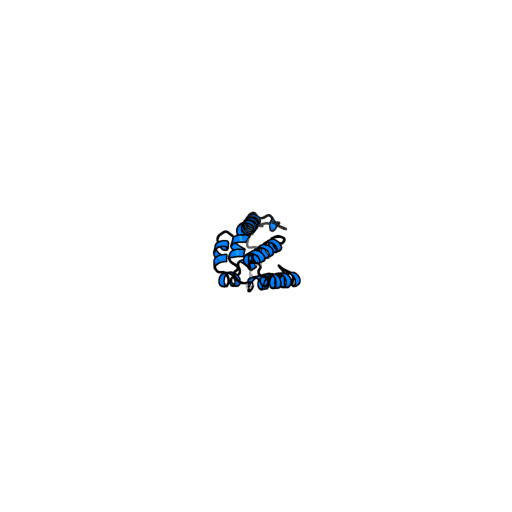80 1.00 94.62 85 GLU A CA 1
ATOM 702 C C . GLU A 1 85 ? -3.576 -2.701 15.518 1.00 94.62 85 GLU A C 1
ATOM 704 O O . GLU A 1 85 ? -4.731 -2.728 15.936 1.00 94.62 85 GLU A O 1
ATOM 709 N N . THR A 1 86 ? -3.181 -1.765 14.652 1.00 93.69 86 THR A N 1
ATOM 710 C CA . THR A 1 86 ? -4.071 -0.682 14.199 1.00 93.69 86 THR A CA 1
ATOM 711 C C . THR A 1 86 ? -5.311 -1.220 13.478 1.00 93.69 86 THR A C 1
ATOM 713 O O . THR A 1 86 ? -6.413 -0.729 13.718 1.00 93.69 86 THR A O 1
ATOM 716 N N . CYS A 1 87 ? -5.170 -2.276 12.668 1.00 89.38 87 CYS A N 1
ATOM 717 C CA . CYS A 1 87 ? -6.303 -2.943 12.015 1.00 89.38 87 CYS A CA 1
ATOM 718 C C . CYS A 1 87 ? -7.304 -3.567 13.007 1.00 89.38 87 CYS A C 1
ATOM 720 O O . CYS A 1 87 ? -8.435 -3.849 12.620 1.00 89.38 87 CYS A O 1
ATOM 722 N N . LYS A 1 88 ? -6.916 -3.794 14.270 1.00 89.12 88 LYS A N 1
ATOM 723 C CA . LYS A 1 88 ? -7.802 -4.293 15.336 1.00 89.12 88 LYS A CA 1
ATOM 724 C C . LYS A 1 88 ? -8.529 -3.161 16.080 1.00 89.12 88 LYS A C 1
ATOM 726 O O . LYS A 1 88 ? -9.560 -3.404 16.701 1.00 89.12 88 LYS A O 1
ATOM 731 N N . ASN A 1 89 ? -8.030 -1.926 16.003 1.00 83.75 89 ASN A N 1
ATOM 732 C CA . ASN A 1 89 ? -8.403 -0.816 16.889 1.00 83.75 89 ASN A CA 1
ATOM 733 C C . ASN A 1 89 ? -9.529 0.090 16.352 1.00 83.75 89 ASN A C 1
ATOM 735 O O . ASN A 1 89 ? -9.372 1.307 16.350 1.00 83.75 89 ASN A O 1
ATOM 739 N N . LEU A 1 90 ? -10.658 -0.467 15.887 1.00 81.25 90 LEU A N 1
ATOM 740 C CA . LEU A 1 90 ? -11.827 0.269 15.337 1.00 81.25 90 LEU A CA 1
ATOM 741 C C . LEU A 1 90 ? -11.507 1.339 14.264 1.00 81.25 90 LEU A C 1
ATOM 743 O O . LEU A 1 90 ? -12.377 2.122 13.882 1.00 81.25 90 LEU A O 1
ATOM 747 N N . VAL A 1 91 ? -10.276 1.373 13.751 1.00 88.56 91 VAL A N 1
ATOM 748 C CA . VAL A 1 91 ? -9.881 2.222 12.632 1.00 88.56 91 VAL A CA 1
ATOM 749 C C . VAL A 1 91 ? -10.358 1.534 11.353 1.00 88.56 91 VAL A C 1
ATOM 751 O O . VAL A 1 91 ? -10.069 0.348 11.174 1.00 88.56 91 VAL A O 1
ATOM 754 N N . PRO A 1 92 ? -11.058 2.242 10.449 1.00 93.94 92 PRO A N 1
ATOM 755 C CA . PRO A 1 92 ? -11.429 1.687 9.153 1.00 93.94 92 PRO A CA 1
ATOM 756 C C . PRO A 1 92 ? -10.201 1.156 8.412 1.00 93.94 92 PRO A C 1
ATOM 758 O O . PRO A 1 92 ? -9.176 1.842 8.330 1.00 93.94 92 PRO A O 1
ATOM 761 N N . LEU A 1 93 ? -10.294 -0.061 7.875 1.00 95.19 93 LEU A N 1
ATOM 762 C CA . LEU A 1 93 ? -9.162 -0.731 7.237 1.00 95.19 93 LEU A CA 1
ATOM 763 C C . LEU A 1 93 ? -8.614 0.090 6.067 1.00 95.19 93 LEU A C 1
ATOM 765 O O . LEU A 1 93 ? -7.399 0.232 5.951 1.00 95.19 93 LEU A O 1
ATOM 769 N N . GLU A 1 94 ? -9.481 0.681 5.245 1.00 95.44 94 GLU A N 1
ATOM 770 C CA . GLU A 1 94 ? -9.065 1.510 4.115 1.00 95.44 94 GLU A CA 1
ATOM 771 C C . GLU A 1 94 ? -8.207 2.703 4.563 1.00 95.44 94 GLU A C 1
ATOM 773 O O . GLU A 1 94 ? -7.253 3.074 3.880 1.00 95.44 94 GLU A O 1
ATOM 778 N N . ARG A 1 95 ? -8.458 3.260 5.756 1.00 96.25 95 ARG A N 1
ATOM 779 C CA . ARG A 1 95 ? -7.634 4.340 6.311 1.00 96.25 95 ARG A CA 1
ATOM 780 C C . ARG A 1 95 ? -6.244 3.835 6.681 1.00 96.25 95 ARG A C 1
ATOM 782 O O . ARG A 1 95 ? -5.253 4.468 6.327 1.00 96.25 95 ARG A O 1
ATOM 789 N N . VAL A 1 96 ? -6.165 2.670 7.326 1.00 97.19 96 VAL A N 1
ATOM 790 C CA . VAL A 1 96 ? -4.880 2.031 7.653 1.00 97.19 96 VAL A CA 1
ATOM 791 C C . VAL A 1 96 ? -4.099 1.716 6.375 1.00 97.19 96 VAL A C 1
ATOM 793 O O . VAL A 1 96 ? -2.905 1.995 6.289 1.00 97.19 96 VAL A O 1
ATOM 796 N N . VAL A 1 97 ? -4.770 1.187 5.349 1.00 97.94 97 VAL A N 1
ATOM 797 C CA . VAL A 1 97 ? -4.156 0.880 4.051 1.00 97.94 97 VAL A CA 1
ATOM 798 C C . VAL A 1 97 ? -3.652 2.147 3.366 1.00 97.94 97 VAL A C 1
ATOM 800 O O . VAL A 1 97 ? -2.528 2.151 2.869 1.00 97.94 97 VAL A O 1
ATOM 803 N N . TYR A 1 98 ? -4.415 3.238 3.382 1.00 98.19 98 TYR A N 1
ATOM 804 C CA . TYR A 1 98 ? -3.969 4.519 2.835 1.00 98.19 98 TYR A CA 1
ATOM 805 C C . TYR A 1 98 ? -2.692 5.037 3.520 1.00 98.19 98 TYR A C 1
ATOM 807 O O . TYR A 1 98 ? -1.770 5.519 2.847 1.00 98.19 98 TYR A O 1
ATOM 815 N N . ASP A 1 99 ? -2.599 4.899 4.844 1.00 97.56 99 ASP A N 1
ATOM 816 C CA . ASP A 1 99 ? -1.415 5.291 5.612 1.00 97.56 99 ASP A CA 1
ATOM 817 C C . ASP A 1 99 ? -0.203 4.407 5.277 1.00 97.56 99 ASP A C 1
ATOM 819 O O . ASP A 1 99 ? 0.912 4.913 5.106 1.00 97.56 99 ASP A O 1
ATOM 823 N N . ILE A 1 100 ? -0.416 3.098 5.100 1.00 98.00 100 ILE A N 1
ATOM 824 C CA . ILE A 1 100 ? 0.615 2.160 4.633 1.00 98.00 100 ILE A CA 1
ATOM 825 C C . ILE A 1 100 ? 1.105 2.557 3.239 1.00 98.00 100 ILE A C 1
ATOM 827 O O . ILE A 1 100 ? 2.313 2.700 3.044 1.00 98.00 100 ILE A O 1
ATOM 831 N N . LEU A 1 101 ? 0.188 2.784 2.289 1.00 98.19 101 LEU A N 1
ATOM 832 C CA . LEU A 1 101 ? 0.501 3.208 0.919 1.00 98.19 101 LEU A CA 1
ATOM 833 C C . LEU A 1 101 ? 1.298 4.515 0.913 1.00 98.19 101 LEU A C 1
ATOM 835 O O . LEU A 1 101 ? 2.286 4.638 0.194 1.00 98.19 101 LEU A O 1
ATOM 839 N N . SER A 1 102 ? 0.919 5.473 1.759 1.00 97.94 102 SER A N 1
ATOM 840 C CA . SER A 1 102 ? 1.632 6.743 1.912 1.00 97.94 102 SER A CA 1
ATOM 841 C C . SER A 1 102 ? 3.027 6.571 2.518 1.00 97.94 102 SER A C 1
ATOM 843 O O . SER A 1 102 ? 3.941 7.319 2.173 1.00 97.94 102 SER A O 1
ATOM 845 N N . ASN A 1 103 ? 3.223 5.582 3.393 1.00 97.31 103 ASN A N 1
ATOM 846 C CA . ASN A 1 103 ? 4.540 5.260 3.928 1.00 97.31 103 ASN A CA 1
ATOM 847 C C . ASN A 1 103 ? 5.454 4.626 2.869 1.00 97.31 103 ASN A C 1
ATOM 849 O O . ASN A 1 103 ? 6.576 5.096 2.684 1.00 97.31 103 ASN A O 1
ATOM 853 N N . VAL A 1 104 ? 4.973 3.608 2.148 1.00 97.50 104 VAL A N 1
ATOM 854 C CA . VAL A 1 104 ? 5.769 2.916 1.115 1.00 97.50 104 VAL A CA 1
ATOM 855 C C . VAL A 1 104 ? 6.023 3.794 -0.115 1.00 97.50 104 VAL A C 1
ATOM 857 O O . VAL A 1 104 ? 7.063 3.657 -0.749 1.00 97.50 104 VAL A O 1
ATOM 860 N N . GLN A 1 105 ? 5.151 4.771 -0.402 1.00 96.19 105 GLN A N 1
ATOM 861 C CA . GLN A 1 105 ? 5.354 5.762 -1.469 1.00 96.19 105 GLN A CA 1
ATOM 862 C C . GLN A 1 105 ? 6.681 6.525 -1.339 1.00 96.19 105 GLN A C 1
ATOM 864 O O . GLN A 1 105 ? 7.257 6.931 -2.343 1.00 96.19 105 GLN A O 1
ATOM 869 N N . LYS A 1 106 ? 7.175 6.741 -0.112 1.00 94.94 106 LYS A N 1
ATOM 870 C CA . LYS A 1 106 ? 8.429 7.476 0.134 1.00 94.94 106 LYS A CA 1
ATOM 871 C C . LYS A 1 106 ? 9.648 6.787 -0.482 1.00 94.94 106 LYS A C 1
ATOM 873 O O . LYS A 1 106 ? 10.660 7.435 -0.700 1.00 94.94 106 LYS A O 1
ATOM 878 N N . LYS A 1 107 ? 9.544 5.478 -0.713 1.00 92.81 107 LYS A N 1
ATOM 879 C CA . LYS A 1 107 ? 10.537 4.634 -1.379 1.00 92.81 107 LYS A CA 1
ATOM 880 C C . LYS A 1 107 ? 9.870 3.917 -2.551 1.00 92.81 107 LYS A C 1
ATOM 882 O O . LYS A 1 107 ? 9.936 2.694 -2.663 1.00 92.81 107 LYS A O 1
ATOM 887 N N . PHE A 1 108 ? 9.118 4.681 -3.343 1.00 94.56 108 PHE A N 1
ATOM 888 C CA . PHE A 1 108 ? 8.413 4.145 -4.496 1.00 94.56 108 PHE A CA 1
ATOM 889 C C . PHE A 1 108 ? 9.386 3.432 -5.431 1.00 94.56 108 PHE A C 1
ATOM 891 O O . PHE A 1 108 ? 10.515 3.868 -5.619 1.00 94.56 108 PHE A O 1
ATOM 898 N N . SER A 1 109 ? 8.940 2.321 -6.002 1.00 94.88 109 SER A N 1
ATOM 899 C CA . SER A 1 109 ? 9.718 1.560 -6.966 1.00 94.88 109 SER A CA 1
ATOM 900 C C . SER A 1 109 ? 8.791 0.735 -7.848 1.00 94.88 109 SER A C 1
ATOM 902 O O . SER A 1 109 ? 7.642 0.447 -7.495 1.00 94.88 109 SER A O 1
ATOM 904 N N . ARG A 1 110 ? 9.306 0.279 -8.992 1.00 93.50 110 ARG A N 1
ATOM 905 C CA . ARG A 1 110 ? 8.583 -0.670 -9.853 1.00 93.50 110 ARG A CA 1
ATOM 906 C C . ARG A 1 110 ? 8.274 -1.974 -9.113 1.00 93.50 110 ARG A C 1
ATOM 908 O O . ARG A 1 110 ? 7.242 -2.596 -9.357 1.00 93.50 110 ARG A O 1
ATOM 915 N N . ASP A 1 111 ? 9.135 -2.380 -8.183 1.00 95.44 111 ASP A N 1
ATOM 916 C CA . ASP A 1 111 ? 8.917 -3.588 -7.391 1.00 95.44 111 ASP A CA 1
ATOM 917 C C . ASP A 1 111 ? 7.757 -3.440 -6.408 1.00 95.44 111 ASP A C 1
ATOM 919 O O . ASP A 1 111 ? 7.006 -4.402 -6.240 1.00 95.44 111 ASP A O 1
ATOM 923 N N . LEU A 1 112 ? 7.533 -2.241 -5.852 1.00 96.62 112 LEU A N 1
ATOM 924 C CA . LEU A 1 112 ? 6.347 -1.953 -5.042 1.00 96.62 112 LEU A CA 1
ATOM 925 C C . LEU A 1 112 ? 5.068 -2.208 -5.848 1.00 96.62 112 LEU A C 1
ATOM 927 O O . LEU A 1 112 ? 4.172 -2.916 -5.383 1.00 96.62 112 LEU A O 1
ATOM 931 N N . LEU A 1 113 ? 5.004 -1.700 -7.084 1.00 95.38 113 LEU A N 1
ATOM 932 C CA . LEU A 1 113 ? 3.866 -1.930 -7.979 1.00 95.38 113 LEU A CA 1
ATOM 933 C C . LEU A 1 113 ? 3.667 -3.425 -8.257 1.00 95.38 113 LEU A C 1
ATOM 935 O O . LEU A 1 113 ? 2.543 -3.919 -8.177 1.00 95.38 113 LEU A O 1
ATOM 939 N N . LYS A 1 114 ? 4.749 -4.179 -8.501 1.00 95.19 114 LYS A N 1
ATOM 940 C CA . LYS A 1 114 ? 4.676 -5.642 -8.681 1.00 95.19 114 LYS A CA 1
ATOM 941 C C . LYS A 1 114 ? 4.122 -6.362 -7.446 1.00 95.19 114 LYS A C 1
ATOM 943 O O . LYS A 1 114 ? 3.540 -7.437 -7.598 1.00 95.19 114 LYS A O 1
ATOM 948 N N . VAL A 1 115 ? 4.316 -5.833 -6.233 1.00 97.06 115 VAL A N 1
ATOM 949 C CA . VAL A 1 115 ? 3.672 -6.374 -5.021 1.00 97.06 115 VAL A CA 1
ATOM 950 C C . VAL A 1 115 ? 2.183 -6.064 -5.035 1.00 97.06 115 VAL A C 1
ATOM 952 O O . VAL A 1 115 ? 1.361 -6.976 -4.932 1.00 97.06 115 VAL A O 1
ATOM 955 N N . ILE A 1 116 ? 1.845 -4.780 -5.179 1.00 96.06 116 ILE A N 1
ATOM 956 C CA . ILE A 1 116 ? 0.479 -4.266 -5.058 1.00 96.06 116 ILE A CA 1
ATOM 957 C C . ILE A 1 116 ? -0.431 -4.918 -6.097 1.00 96.06 116 ILE A C 1
ATOM 959 O O . ILE A 1 116 ? -1.492 -5.419 -5.736 1.00 96.06 116 ILE A O 1
ATOM 963 N N . PHE A 1 117 ? 0.031 -5.023 -7.341 1.00 95.38 117 PHE A N 1
ATOM 964 C CA . PHE A 1 117 ? -0.701 -5.609 -8.465 1.00 95.38 117 PHE A CA 1
ATOM 965 C C . PHE A 1 117 ? -0.334 -7.075 -8.730 1.00 95.38 117 PHE A C 1
ATOM 967 O O . PHE A 1 117 ? -0.514 -7.594 -9.833 1.00 95.38 11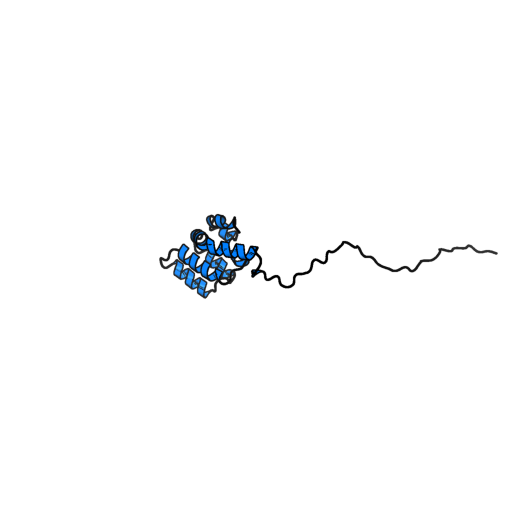7 PHE A O 1
ATOM 974 N N . SER A 1 118 ? 0.188 -7.776 -7.720 1.00 96.31 118 SER A N 1
ATOM 975 C CA . SER A 1 118 ? 0.513 -9.197 -7.840 1.00 96.31 118 SER A CA 1
ATOM 976 C C . SER A 1 118 ? -0.728 -10.043 -8.151 1.00 96.31 118 SER A C 1
ATOM 978 O O . SER A 1 118 ? -1.849 -9.720 -7.757 1.00 96.31 118 SER A O 1
ATOM 980 N N . LYS A 1 119 ? -0.532 -11.204 -8.791 1.00 96.12 119 LYS A N 1
ATOM 981 C CA . LYS A 1 119 ? -1.616 -12.179 -9.037 1.00 96.12 119 LYS A CA 1
ATOM 982 C C . LYS A 1 119 ? -2.362 -12.552 -7.751 1.00 96.12 119 LYS A C 1
ATOM 984 O O . LYS A 1 119 ? -3.579 -12.721 -7.770 1.00 96.12 119 LYS A O 1
ATOM 989 N N . THR A 1 120 ? -1.634 -12.658 -6.640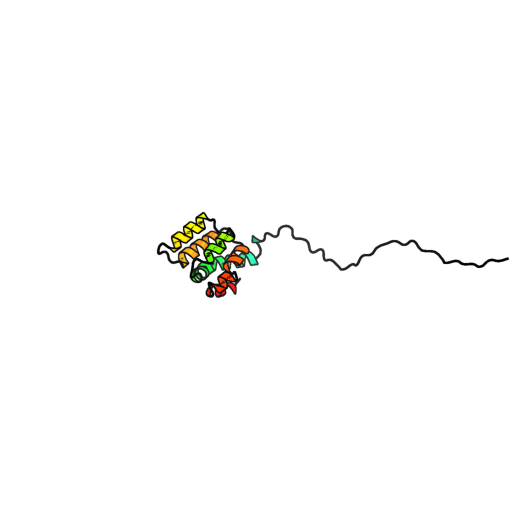 1.00 97.12 120 THR A N 1
ATOM 990 C CA . THR A 1 120 ? -2.192 -12.939 -5.314 1.00 97.12 120 THR A CA 1
ATOM 991 C C . THR A 1 120 ? -3.144 -11.829 -4.870 1.00 97.12 120 THR A C 1
ATOM 993 O O . THR A 1 120 ? -4.266 -12.123 -4.462 1.00 97.12 120 THR A O 1
ATOM 996 N N . HIS A 1 121 ? -2.739 -10.563 -5.006 1.00 97.00 121 HIS A N 1
ATOM 997 C CA . HIS A 1 121 ? -3.583 -9.416 -4.676 1.00 97.00 121 HIS A CA 1
ATOM 998 C C . HIS A 1 121 ? -4.769 -9.280 -5.632 1.00 97.00 121 HIS A C 1
ATOM 1000 O O . HIS A 1 121 ? -5.885 -9.142 -5.161 1.00 97.00 121 HIS A O 1
ATOM 1006 N N . LEU A 1 122 ? -4.581 -9.437 -6.944 1.00 95.25 122 LEU A N 1
ATOM 1007 C CA . LEU A 1 122 ? -5.675 -9.375 -7.926 1.00 95.25 122 LEU A CA 1
ATOM 1008 C C . LEU A 1 122 ? -6.746 -10.456 -7.711 1.00 95.25 122 LEU A C 1
ATOM 1010 O O . LEU A 1 122 ? -7.903 -10.262 -8.075 1.00 95.25 122 LEU A O 1
ATOM 1014 N N . LYS A 1 123 ? -6.369 -11.606 -7.137 1.00 96.00 123 LYS A N 1
ATOM 1015 C CA . LYS A 1 123 ? -7.313 -12.660 -6.737 1.00 96.00 123 LYS A CA 1
ATOM 1016 C C . LYS A 1 123 ? -8.001 -12.341 -5.408 1.00 96.00 123 LYS A C 1
ATOM 1018 O O . LYS A 1 123 ? -9.172 -12.660 -5.239 1.00 96.00 123 LYS A O 1
ATOM 1023 N N . ALA A 1 124 ? -7.273 -11.766 -4.452 1.00 97.00 124 ALA A N 1
ATOM 1024 C CA . ALA A 1 124 ? -7.796 -11.442 -3.126 1.00 97.00 124 ALA A CA 1
ATOM 1025 C C . ALA A 1 124 ? -8.645 -10.160 -3.099 1.00 97.00 124 ALA A C 1
ATOM 1027 O O . ALA A 1 124 ? -9.541 -10.061 -2.263 1.00 97.00 124 ALA A O 1
ATOM 1028 N N . TYR A 1 125 ? -8.355 -9.225 -4.006 1.00 96.69 125 TYR A N 1
ATOM 1029 C CA . TYR A 1 125 ? -8.883 -7.865 -4.092 1.00 96.69 125 TYR A CA 1
ATOM 1030 C C . TYR A 1 125 ? -9.237 -7.539 -5.554 1.00 96.69 125 TYR A C 1
ATOM 1032 O O . TYR A 1 125 ? -8.504 -6.811 -6.221 1.00 96.69 125 TYR A O 1
ATOM 1040 N N . PRO A 1 126 ? -10.323 -8.099 -6.110 1.00 93.81 126 PRO A N 1
ATOM 1041 C CA . PRO A 1 126 ? -10.639 -7.938 -7.531 1.00 93.81 126 PRO A CA 1
ATOM 1042 C C . PRO A 1 126 ? -10.759 -6.476 -7.984 1.00 93.81 126 PRO A C 1
ATOM 1044 O O . PRO A 1 126 ? -10.310 -6.150 -9.081 1.00 93.81 126 PRO A O 1
ATOM 1047 N N . GLU A 1 127 ? -11.264 -5.594 -7.115 1.00 93.25 127 GLU A N 1
ATOM 1048 C CA . GLU A 1 127 ? -11.435 -4.159 -7.390 1.00 93.25 127 GLU A CA 1
ATOM 1049 C C . GLU A 1 127 ? -10.117 -3.424 -7.670 1.00 93.25 127 GLU A C 1
ATOM 1051 O O . GLU A 1 127 ? -10.102 -2.426 -8.389 1.00 93.25 127 GLU A O 1
ATOM 1056 N N . ILE A 1 128 ? -8.977 -3.948 -7.198 1.00 91.25 128 ILE A N 1
ATOM 1057 C CA . ILE A 1 128 ? -7.668 -3.341 -7.476 1.00 91.25 128 ILE A CA 1
ATOM 1058 C C . ILE A 1 128 ? -7.307 -3.417 -8.968 1.00 91.25 128 ILE A C 1
ATOM 1060 O O . ILE A 1 128 ? -6.492 -2.635 -9.451 1.00 91.25 128 ILE A O 1
ATOM 1064 N N . ARG A 1 129 ? -7.932 -4.329 -9.732 1.00 88.62 129 ARG A N 1
ATOM 1065 C CA . ARG A 1 129 ? -7.743 -4.454 -11.186 1.00 88.62 129 ARG A CA 1
ATOM 1066 C C . ARG A 1 129 ? -8.133 -3.179 -11.925 1.00 88.62 129 ARG A C 1
ATOM 1068 O O . ARG A 1 129 ? -7.491 -2.845 -12.918 1.00 88.62 129 ARG A O 1
ATOM 1075 N N . ASN A 1 130 ? -9.123 -2.448 -11.417 1.00 86.06 130 ASN A N 1
ATOM 1076 C CA . ASN A 1 130 ? -9.571 -1.188 -12.009 1.00 86.06 130 ASN A CA 1
ATOM 1077 C C . ASN A 1 130 ? -8.455 -0.128 -12.000 1.00 86.06 130 ASN A C 1
ATOM 1079 O O . ASN A 1 130 ? -8.483 0.801 -12.799 1.00 86.06 130 ASN A O 1
ATOM 1083 N N . GLN A 1 131 ? -7.433 -0.316 -11.158 1.00 84.12 131 GLN A N 1
ATOM 1084 C CA . GLN A 1 131 ? -6.272 0.564 -11.038 1.00 84.12 131 GLN A CA 1
ATOM 1085 C C . GLN A 1 131 ? -5.076 0.132 -11.902 1.00 84.12 131 GLN A C 1
ATOM 1087 O O . GLN A 1 131 ? -4.122 0.894 -12.028 1.00 84.12 131 GLN A O 1
ATOM 1092 N N . VAL A 1 132 ? -5.119 -1.066 -12.505 1.00 74.44 132 VAL A N 1
ATOM 1093 C CA . VAL A 1 132 ? -4.036 -1.622 -13.344 1.00 74.44 132 VAL A CA 1
ATOM 1094 C C . VAL A 1 132 ? -4.097 -1.102 -14.776 1.00 74.44 132 VAL A C 1
ATOM 1096 O O . VAL A 1 132 ? -3.063 -0.922 -15.397 1.00 74.44 132 VAL A O 1
ATOM 1099 N N . HIS A 1 133 ? -5.293 -0.854 -15.315 1.00 63.47 133 HIS A N 1
ATOM 1100 C CA . HIS A 1 133 ? -5.478 -0.476 -16.725 1.00 63.47 133 HIS A CA 1
ATOM 1101 C C . HIS A 1 133 ? -4.905 0.901 -17.104 1.00 63.47 133 HIS A C 1
ATOM 1103 O O . HIS A 1 133 ? -4.988 1.293 -18.264 1.00 63.47 133 HIS A O 1
ATOM 1109 N N . GLN A 1 134 ? -4.357 1.628 -16.133 1.00 54.97 134 GLN A N 1
ATOM 1110 C CA . GLN A 1 134 ? -3.827 2.980 -16.283 1.00 54.97 134 GLN A CA 1
ATOM 1111 C C . GLN A 1 134 ? -2.334 3.073 -15.909 1.00 54.97 134 GLN A C 1
ATOM 1113 O O . GLN A 1 134 ? -1.801 4.176 -15.807 1.00 54.97 134 GLN A O 1
ATOM 1118 N N . LEU A 1 135 ? -1.680 1.920 -15.703 1.00 60.50 135 LEU A N 1
ATOM 1119 C CA . LEU A 1 135 ? -0.247 1.766 -15.429 1.00 60.50 135 LEU A CA 1
ATOM 1120 C C . LEU A 1 135 ? 0.476 1.056 -16.572 1.00 60.50 135 LEU A C 1
ATOM 1122 O O . LEU A 1 135 ? -0.142 0.168 -17.204 1.00 60.50 135 LEU A O 1
#

InterPro domains:
  IPR004865 HSR domain [PF03172] (42-130)
  IPR004865 HSR domain [PS51414] (24-135)
  IPR043563 Nuclear body protein Sp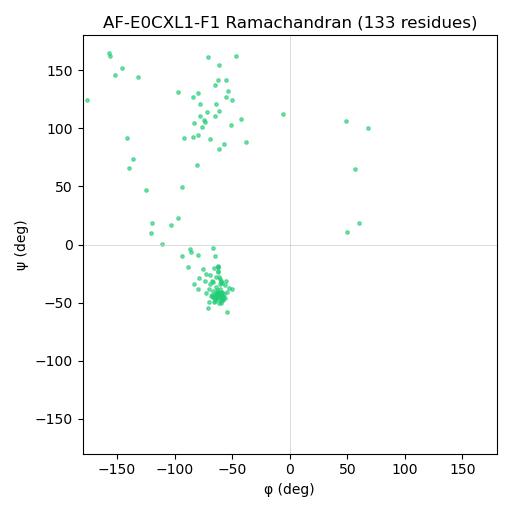110/Sp140/Sp140L-like [PTHR46386] (30-130)

Mean predicted aligned error: 13.45 Å

Organism: Mus musculus (NCBI:txid10090)

Foldseek 3Di:
DDDDDDDDDDDDPDDDDDDDPPPPPPPDPPDDDPPCPDPVNVQVLVLLVVCLLQLLVLCPDCPPQLVLCDVVVLDDPVVSVVLVVVVVVPPPSSVSSSVSSVSSSVVDDPVVVCSSPPPRNCVVRVSCVVSVVSD

pLDDT: mean 80.36, std 22.57, range [34.19, 98.31]

Secondary structure (DSSP, 8-state):
------------------------------TT--TTSSHHHHHHHHHHHHTHHHHHHH--SHHHHHHHHHTTTSS-HHHHHHHHHHTTTT--HHHHHHHHHHHHGGG--HHHHHHHT-HHHHHH-GGGGGGTTT-

Solvent-accessible surface area (backbone atoms only — not comparable to full-atom values): 8516 Å² total; per-residue (Å²): 138,82,81,86,85,85,73,86,82,73,88,78,93,74,90,78,79,87,77,88,79,70,83,71,74,82,70,72,80,74,79,80,71,60,71,81,71,38,70,68,44,51,49,44,52,49,49,53,67,73,42,38,65,61,50,15,64,27,49,84,53,64,75,66,58,60,57,56,36,40,82,66,67,64,36,52,74,68,53,50,53,54,50,55,53,45,60,69,61,87,45,59,54,35,59,56,42,36,53,50,52,61,57,38,52,78,69,63,49,74,65,56,49,55,54,66,70,21,74,68,39,45,69,77,21,59,64,41,51,77,65,49,84,79,100

Sequence (135 aa):
MDEPHMSHTCLSPGSTALPLQMSWKKRTIPEDQNEEESDDYQLMFKHFKENKVEIASAITKPFPFLMSLRDRDFISEQKFQEYQETCKNLVPLERVVYDILSNVQKKFSRDLLKVIFSKTHLKAYPEIRNQVHQL